Protein AF-A0AAV7VAU1-F1 (afdb_monomer_lite)

pLDDT: mean 79.13, std 16.48, range [38.91, 97.31]

Structure (mmCIF, N/CA/C/O backbone):
data_AF-A0AAV7VAU1-F1
#
_entry.id   AF-A0AAV7VAU1-F1
#
loop_
_atom_site.gr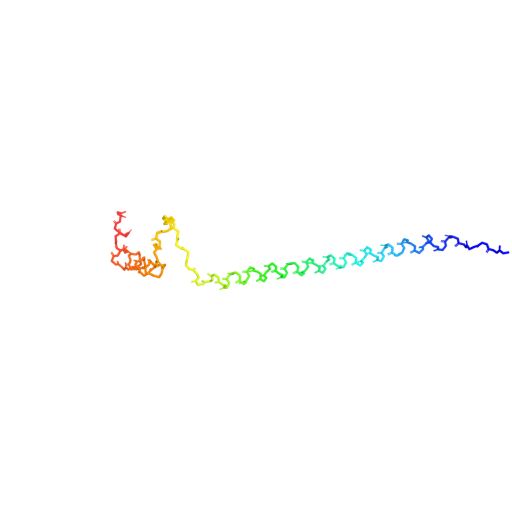oup_PDB
_atom_site.id
_atom_site.type_symbol
_atom_site.label_atom_id
_atom_site.label_alt_id
_atom_site.label_comp_id
_atom_site.label_asym_id
_atom_site.label_entity_id
_atom_site.label_seq_id
_atom_site.pdbx_PDB_ins_code
_atom_site.Cartn_x
_atom_site.Cartn_y
_atom_site.Cartn_z
_atom_site.occupancy
_atom_site.B_iso_or_equiv
_atom_site.auth_seq_id
_atom_site.auth_comp_id
_atom_site.auth_asym_id
_atom_site.auth_atom_id
_atom_site.pdbx_PDB_model_num
ATOM 1 N N . MET A 1 1 ? 28.618 -15.049 -62.953 1.00 44.12 1 MET A N 1
ATOM 2 C CA . MET A 1 1 ? 27.601 -14.858 -61.899 1.00 44.12 1 MET A CA 1
ATOM 3 C C . MET A 1 1 ? 28.353 -14.920 -60.584 1.00 44.12 1 MET A C 1
ATOM 5 O O . MET A 1 1 ? 28.833 -15.991 -60.244 1.00 44.12 1 MET A O 1
ATOM 9 N N . SER A 1 2 ? 28.604 -13.774 -59.953 1.00 49.03 2 SER A N 1
ATOM 10 C CA . SER A 1 2 ? 29.304 -13.726 -58.664 1.00 49.03 2 SER A CA 1
ATOM 11 C C . SER A 1 2 ? 28.339 -14.181 -57.572 1.00 49.03 2 SER A C 1
ATOM 13 O O . SER A 1 2 ? 27.192 -13.737 -57.561 1.00 49.03 2 SER A O 1
ATOM 15 N N . ALA A 1 3 ? 28.775 -15.111 -56.722 1.00 57.75 3 ALA A N 1
ATOM 16 C CA . ALA A 1 3 ? 27.997 -15.567 -55.577 1.00 57.75 3 ALA A CA 1
ATOM 17 C C . ALA A 1 3 ? 27.720 -14.386 -54.626 1.00 57.75 3 ALA A C 1
ATOM 19 O O . ALA A 1 3 ? 28.586 -13.515 -54.506 1.00 57.75 3 ALA A O 1
ATOM 20 N N . PRO A 1 4 ? 26.543 -14.327 -53.976 1.00 56.09 4 PRO A N 1
ATOM 21 C CA . PRO A 1 4 ? 26.310 -13.351 -52.924 1.00 56.09 4 PRO A CA 1
ATOM 22 C C . PRO A 1 4 ? 27.315 -13.597 -51.795 1.00 56.09 4 PRO A C 1
ATOM 24 O O . PRO A 1 4 ? 27.504 -14.725 -51.338 1.00 56.09 4 PRO A O 1
ATOM 27 N N . ASP A 1 5 ? 28.009 -12.528 -51.428 1.00 55.31 5 ASP A N 1
ATOM 28 C CA . ASP A 1 5 ? 29.073 -12.496 -50.438 1.00 55.31 5 ASP A CA 1
ATOM 29 C C . ASP A 1 5 ? 28.468 -12.696 -4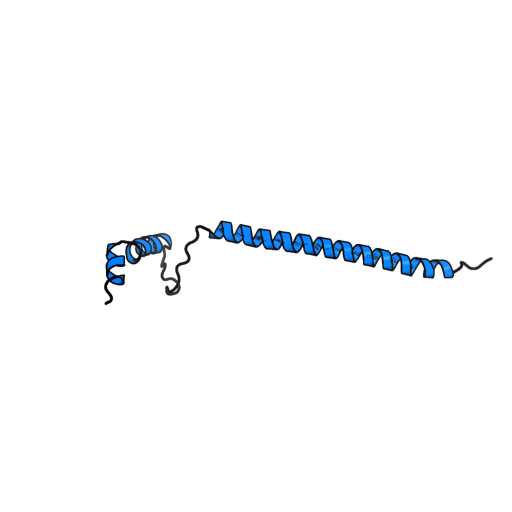9.038 1.00 55.31 5 ASP A C 1
ATOM 31 O O . ASP A 1 5 ? 27.955 -11.760 -48.428 1.00 55.31 5 ASP A O 1
ATOM 35 N N . GLY A 1 6 ? 28.482 -13.940 -48.545 1.00 57.31 6 GLY A N 1
ATOM 36 C CA . GLY A 1 6 ? 27.970 -14.318 -47.216 1.00 57.31 6 GLY A CA 1
ATOM 37 C C . GLY A 1 6 ? 28.696 -13.641 -46.045 1.00 57.31 6 GLY A C 1
ATOM 38 O O . GLY A 1 6 ? 28.268 -13.761 -44.901 1.00 57.31 6 GLY A O 1
ATOM 39 N N . SER A 1 7 ? 29.763 -12.893 -46.331 1.00 55.66 7 SER A N 1
ATOM 40 C CA . SER A 1 7 ? 30.547 -12.130 -45.363 1.00 55.66 7 SER A CA 1
ATOM 41 C C . SER A 1 7 ? 29.779 -10.930 -44.787 1.00 55.66 7 SER A C 1
ATOM 43 O O . SER A 1 7 ? 29.996 -10.567 -43.636 1.00 55.66 7 SER A O 1
ATOM 45 N N . GLN A 1 8 ? 28.848 -10.327 -45.544 1.00 55.84 8 GLN A N 1
ATOM 46 C CA . GLN A 1 8 ? 28.097 -9.150 -45.075 1.00 55.84 8 GLN A CA 1
ATOM 47 C C . GLN A 1 8 ? 27.000 -9.507 -44.059 1.00 55.84 8 GLN A C 1
ATOM 49 O O . GLN A 1 8 ? 26.779 -8.767 -43.102 1.00 55.84 8 GLN A O 1
ATOM 54 N N . GLU A 1 9 ? 26.326 -10.653 -44.212 1.00 55.78 9 GLU A N 1
ATOM 55 C CA . GLU A 1 9 ? 25.285 -11.088 -43.264 1.00 55.78 9 GLU A CA 1
ATOM 56 C C . GLU A 1 9 ? 25.853 -11.434 -41.881 1.00 55.78 9 GLU A C 1
ATOM 58 O O . GLU A 1 9 ? 25.220 -11.141 -40.862 1.00 55.78 9 GLU A O 1
ATOM 63 N N . GLU A 1 10 ? 27.051 -12.023 -41.819 1.00 60.28 10 GLU A N 1
ATOM 64 C CA . GLU A 1 10 ? 27.698 -12.354 -40.546 1.00 60.28 10 GLU A CA 1
ATOM 65 C C . GLU A 1 10 ? 28.243 -11.129 -39.813 1.00 60.28 10 GLU A C 1
ATOM 67 O O . GLU A 1 10 ? 28.240 -11.132 -38.586 1.00 60.28 10 GLU A O 1
ATOM 72 N N . GLU A 1 11 ? 28.658 -10.076 -40.522 1.00 61.03 11 GLU A N 1
ATOM 73 C CA . GLU A 1 11 ? 29.203 -8.857 -39.910 1.00 61.03 11 GLU A CA 1
ATOM 74 C C . GLU A 1 11 ? 28.105 -7.946 -39.331 1.00 61.03 11 GLU A C 1
ATOM 76 O O . GLU A 1 11 ? 28.301 -7.304 -38.300 1.00 61.03 11 GLU A O 1
ATOM 81 N N . HIS A 1 12 ? 26.907 -7.946 -39.925 1.00 66.00 12 HIS A N 1
ATOM 82 C CA . HIS A 1 12 ? 25.761 -7.172 -39.427 1.00 66.00 12 HIS A CA 1
ATOM 83 C C . HIS A 1 12 ? 25.072 -7.806 -38.210 1.00 66.00 12 HIS A C 1
ATOM 85 O O . HIS A 1 12 ? 24.529 -7.105 -37.353 1.00 66.00 12 HIS A O 1
ATOM 91 N N . LYS A 1 13 ? 25.115 -9.135 -38.091 1.00 69.50 13 LYS A N 1
ATOM 92 C CA . LYS A 1 13 ? 24.511 -9.885 -36.983 1.00 69.50 13 LYS A CA 1
ATOM 93 C C . LYS A 1 13 ? 25.048 -9.520 -35.583 1.00 69.50 13 LYS A C 1
ATOM 95 O O . LYS A 1 13 ? 24.224 -9.337 -34.687 1.00 69.50 13 LYS A O 1
ATOM 100 N N . PRO A 1 14 ? 26.368 -9.390 -35.333 1.00 72.38 14 PRO A N 1
ATOM 101 C CA . PRO A 1 14 ? 26.884 -8.977 -34.030 1.00 72.38 14 PRO A CA 1
ATOM 102 C C . PRO A 1 14 ? 26.507 -7.533 -33.692 1.00 72.38 14 PRO A C 1
ATOM 104 O O . PRO A 1 14 ? 26.233 -7.251 -32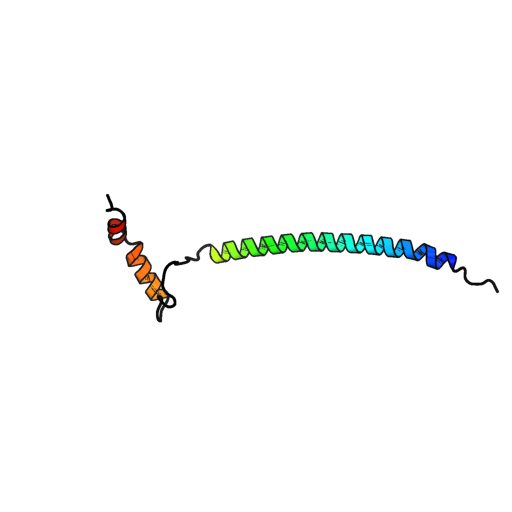.528 1.00 72.38 14 PRO A O 1
ATOM 107 N N . THR A 1 15 ? 26.424 -6.637 -34.681 1.00 79.31 15 THR A N 1
ATOM 108 C CA . THR A 1 15 ? 25.977 -5.251 -34.472 1.00 79.31 15 THR A CA 1
ATOM 109 C C . THR A 1 15 ? 24.513 -5.197 -34.044 1.00 79.31 15 THR A C 1
ATOM 111 O O . THR A 1 15 ? 24.199 -4.548 -33.050 1.00 79.31 15 THR A O 1
ATOM 114 N N . LEU A 1 16 ? 23.637 -5.950 -34.715 1.00 82.00 16 LEU A N 1
ATOM 115 C CA . LEU A 1 16 ? 22.218 -6.045 -34.354 1.00 82.00 16 LEU A CA 1
ATOM 116 C C . LEU A 1 16 ? 22.021 -6.631 -32.950 1.00 82.00 16 LEU A C 1
ATOM 118 O O . LEU A 1 16 ? 21.296 -6.066 -32.137 1.00 82.00 16 LEU A O 1
ATOM 122 N N . LEU A 1 17 ? 22.734 -7.711 -32.618 1.00 85.94 17 LEU A N 1
ATOM 123 C CA . LEU A 1 17 ? 22.695 -8.292 -31.271 1.00 85.94 17 LEU A CA 1
ATOM 124 C C . LEU A 1 17 ? 23.193 -7.304 -30.208 1.00 85.94 17 LEU A C 1
ATOM 126 O O . LEU A 1 17 ? 22.666 -7.254 -29.097 1.00 85.94 17 LEU A O 1
ATOM 130 N N . GLN A 1 18 ? 24.204 -6.498 -30.528 1.00 89.06 18 GLN A N 1
ATOM 131 C CA . GLN A 1 18 ? 24.725 -5.490 -29.612 1.00 89.06 18 GLN A CA 1
ATOM 132 C C . GLN A 1 18 ? 23.724 -4.347 -29.391 1.00 89.06 18 GLN A C 1
ATOM 134 O O . GLN A 1 18 ? 23.558 -3.895 -28.254 1.00 89.06 18 GLN A O 1
ATOM 139 N N . GLU A 1 19 ? 23.016 -3.922 -30.436 1.00 90.38 19 GLU A N 1
ATOM 140 C CA . GLU A 1 19 ? 21.922 -2.950 -30.347 1.00 90.38 19 GLU A CA 1
ATOM 141 C C . GLU A 1 19 ? 20.749 -3.485 -29.515 1.00 90.38 19 GLU A C 1
ATOM 143 O O . GLU A 1 19 ? 20.258 -2.782 -28.627 1.00 90.38 19 GLU A O 1
ATOM 148 N N . GLU A 1 20 ? 20.356 -4.745 -29.716 1.00 93.31 20 GLU A N 1
ATOM 149 C CA . GLU A 1 20 ? 19.314 -5.416 -28.929 1.00 93.31 20 GLU A CA 1
ATOM 150 C C . GLU A 1 20 ? 19.689 -5.517 -27.448 1.00 93.31 20 GLU A C 1
ATOM 152 O O . GLU A 1 20 ? 18.874 -5.212 -26.575 1.00 93.31 20 GLU A O 1
ATOM 157 N N . VAL A 1 21 ? 20.941 -5.866 -27.134 1.00 93.50 21 VAL A N 1
ATOM 158 C CA . VAL A 1 21 ? 21.433 -5.904 -25.747 1.00 93.50 21 VAL A CA 1
ATOM 159 C C . VAL A 1 21 ? 21.381 -4.516 -25.105 1.00 93.50 21 VAL A C 1
ATOM 161 O O . VAL A 1 21 ? 21.023 -4.388 -23.931 1.00 93.50 21 VAL A O 1
ATOM 164 N N . VAL A 1 22 ? 21.719 -3.458 -25.845 1.00 94.25 22 VAL A N 1
ATOM 165 C CA . VAL A 1 22 ? 21.616 -2.078 -25.345 1.00 94.25 22 VAL A CA 1
ATOM 166 C C . VAL A 1 22 ? 20.155 -1.681 -25.131 1.00 94.25 22 VAL A C 1
ATOM 168 O O . VAL A 1 22 ? 19.836 -1.076 -24.103 1.00 94.25 22 VAL A O 1
ATOM 171 N N . ALA A 1 23 ? 19.262 -2.042 -26.051 1.00 93.88 23 ALA A N 1
ATOM 172 C CA . ALA A 1 23 ? 17.830 -1.788 -25.927 1.00 93.88 23 ALA A CA 1
ATOM 173 C C . ALA A 1 23 ? 17.234 -2.506 -24.706 1.00 93.88 23 ALA A C 1
ATOM 175 O O . ALA A 1 23 ? 16.559 -1.868 -23.895 1.00 93.88 23 ALA A O 1
ATOM 176 N N . LEU A 1 24 ? 17.566 -3.784 -24.507 1.00 95.06 24 LEU A N 1
ATOM 177 C CA . LEU A 1 24 ? 17.145 -4.574 -23.348 1.00 95.06 24 LEU A CA 1
ATOM 178 C C . LEU A 1 24 ? 17.647 -3.974 -22.036 1.00 95.06 24 LEU A C 1
ATOM 180 O O . LEU A 1 24 ? 16.878 -3.841 -21.088 1.00 95.06 24 LEU A O 1
ATOM 184 N N . LYS A 1 25 ? 18.910 -3.536 -21.975 1.00 95.50 25 LYS A N 1
ATOM 185 C CA . LYS A 1 25 ? 19.450 -2.860 -20.782 1.00 95.50 25 LYS A CA 1
ATOM 186 C C . LYS A 1 25 ? 18.691 -1.578 -20.453 1.00 95.50 25 LYS A C 1
ATOM 188 O O . LYS A 1 25 ? 18.413 -1.322 -19.284 1.00 95.50 25 LYS A O 1
ATOM 193 N N . ARG A 1 26 ? 18.333 -0.783 -21.466 1.00 95.25 26 ARG A N 1
ATOM 194 C CA . ARG A 1 26 ? 17.525 0.433 -21.275 1.00 95.25 26 ARG A CA 1
ATOM 195 C C . ARG A 1 26 ? 16.121 0.103 -20.781 1.00 95.25 26 ARG A C 1
ATOM 197 O O . ARG A 1 26 ? 15.658 0.738 -19.841 1.00 95.25 26 ARG A O 1
ATOM 204 N N . GLN A 1 27 ? 15.471 -0.898 -21.371 1.00 96.19 27 GLN A N 1
ATOM 205 C CA . GLN A 1 27 ? 14.152 -1.353 -20.929 1.00 96.19 27 GLN A CA 1
ATOM 206 C C . GLN A 1 27 ? 14.188 -1.867 -19.489 1.00 96.19 27 GLN A C 1
ATOM 208 O O . GLN A 1 27 ? 13.330 -1.501 -18.695 1.00 96.19 27 GLN A O 1
ATOM 213 N N . MET A 1 28 ? 15.209 -2.644 -19.126 1.00 96.00 28 MET A N 1
ATOM 214 C CA . MET A 1 28 ? 15.379 -3.159 -17.770 1.00 96.00 28 MET A CA 1
ATOM 215 C C . MET A 1 28 ? 15.616 -2.032 -16.758 1.00 96.00 28 MET A C 1
ATOM 217 O O . MET A 1 28 ? 15.017 -2.039 -15.686 1.00 96.00 28 MET A O 1
ATOM 221 N N . ALA A 1 29 ? 16.428 -1.030 -17.110 1.00 96.38 29 ALA A N 1
ATOM 222 C CA 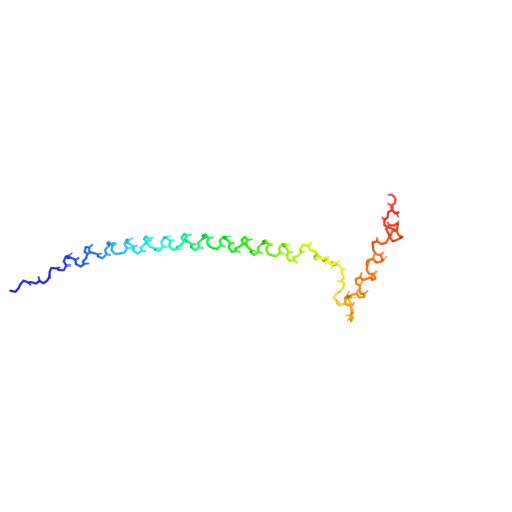. ALA A 1 29 ? 16.620 0.155 -16.277 1.00 96.38 29 ALA A CA 1
ATOM 223 C C . ALA A 1 29 ? 15.309 0.936 -16.093 1.00 96.38 29 ALA A C 1
ATOM 225 O O . ALA A 1 29 ? 14.964 1.299 -14.971 1.00 96.38 29 ALA A O 1
ATOM 226 N N . GLN A 1 30 ? 14.541 1.130 -17.169 1.00 96.69 30 GLN A N 1
ATOM 227 C CA . GLN A 1 30 ? 13.243 1.798 -17.098 1.00 96.69 30 GLN A CA 1
ATOM 228 C C . GLN A 1 30 ? 12.245 1.015 -16.238 1.00 96.69 30 GLN A C 1
ATOM 230 O O . GLN A 1 30 ? 11.564 1.604 -15.404 1.00 96.69 30 GLN A O 1
ATOM 235 N N . MET A 1 31 ? 12.174 -0.308 -16.405 1.00 96.38 31 MET A N 1
ATOM 236 C CA . MET A 1 31 ? 11.329 -1.169 -15.577 1.00 96.38 31 MET A CA 1
ATOM 237 C C . MET A 1 31 ? 11.728 -1.105 -14.104 1.00 96.38 31 MET A C 1
ATOM 239 O O . MET A 1 31 ? 10.852 -1.051 -13.251 1.00 96.38 31 MET A O 1
ATOM 243 N N . SER A 1 32 ? 13.028 -1.072 -13.801 1.00 96.88 32 SER A N 1
ATOM 244 C CA . SER A 1 32 ? 13.512 -0.948 -12.425 1.00 96.88 32 SER A CA 1
ATOM 245 C C . SER A 1 32 ? 13.064 0.362 -11.777 1.00 96.88 32 SER A C 1
ATOM 247 O O . SER A 1 32 ? 12.653 0.348 -10.621 1.00 96.88 32 SER A O 1
ATOM 249 N N . ILE A 1 33 ? 13.116 1.476 -12.515 1.00 97.31 33 ILE A N 1
ATOM 250 C CA . ILE A 1 33 ? 12.649 2.782 -12.028 1.00 97.31 33 ILE A CA 1
ATOM 251 C C . ILE A 1 33 ? 11.148 2.718 -11.742 1.00 97.31 33 ILE A C 1
ATOM 253 O O . ILE A 1 33 ? 10.723 2.991 -10.623 1.00 97.31 33 ILE A O 1
ATOM 257 N N . VAL A 1 34 ? 10.359 2.265 -12.718 1.00 97.19 34 VAL A N 1
ATOM 258 C CA . VAL A 1 34 ? 8.898 2.174 -12.585 1.00 97.19 34 VAL A CA 1
ATOM 259 C C . VAL A 1 34 ? 8.493 1.245 -11.436 1.00 97.19 34 VAL A C 1
ATOM 261 O O . VAL A 1 34 ? 7.570 1.568 -10.695 1.00 97.19 34 VAL A O 1
ATOM 264 N N . SER A 1 35 ? 9.196 0.123 -11.243 1.00 96.81 35 SER A N 1
ATOM 265 C CA . SER A 1 35 ? 8.961 -0.787 -10.113 1.00 96.81 35 SER A CA 1
ATOM 266 C C . SER A 1 35 ? 9.154 -0.074 -8.778 1.00 96.81 35 SER A C 1
ATOM 268 O O . SER A 1 35 ? 8.275 -0.138 -7.925 1.00 96.81 35 SER A O 1
ATOM 270 N N . SER A 1 36 ? 10.259 0.661 -8.621 1.00 96.44 36 SER A N 1
ATOM 271 C CA . SER A 1 36 ? 10.538 1.388 -7.377 1.00 96.44 36 SER A CA 1
ATOM 272 C C . SER A 1 36 ? 9.535 2.516 -7.105 1.00 96.44 36 SER A C 1
ATOM 274 O O . SER A 1 36 ? 9.138 2.736 -5.963 1.00 96.44 36 SER A O 1
ATOM 276 N N . GLU A 1 37 ? 9.070 3.204 -8.150 1.00 96.81 37 GLU A N 1
ATOM 277 C CA . GLU A 1 37 ? 8.045 4.244 -8.027 1.00 96.81 37 GLU A CA 1
ATOM 278 C C . GLU A 1 37 ? 6.690 3.659 -7.610 1.00 96.81 37 GLU A C 1
ATOM 280 O O . GLU A 1 37 ? 5.996 4.245 -6.778 1.00 96.81 37 GLU A O 1
ATOM 285 N N . LEU A 1 38 ? 6.321 2.499 -8.162 1.00 96.44 38 LEU A N 1
ATOM 286 C CA . LEU A 1 38 ? 5.103 1.775 -7.800 1.00 96.44 38 LEU A CA 1
ATOM 287 C C . LEU A 1 38 ? 5.148 1.270 -6.358 1.00 96.44 38 LEU A C 1
ATOM 289 O O . LEU A 1 38 ? 4.164 1.429 -5.641 1.00 96.44 38 LEU A O 1
ATOM 293 N N . GLU A 1 39 ? 6.271 0.699 -5.924 1.00 96.88 39 GLU A N 1
ATOM 294 C CA . GLU A 1 39 ? 6.470 0.251 -4.540 1.00 96.88 39 GLU A CA 1
ATOM 295 C C . GLU A 1 39 ? 6.283 1.409 -3.557 1.00 96.88 39 GLU A C 1
ATOM 297 O O . GLU A 1 39 ? 5.464 1.317 -2.642 1.00 96.88 39 GLU A O 1
ATOM 302 N N . HIS A 1 40 ? 6.938 2.543 -3.813 1.00 95.56 40 HIS A N 1
ATOM 303 C CA . HIS A 1 40 ? 6.775 3.745 -2.998 1.00 95.56 40 HIS A CA 1
ATOM 304 C C . HIS A 1 40 ? 5.319 4.241 -2.976 1.00 95.56 40 HIS A C 1
ATOM 306 O O . HIS A 1 40 ? 4.803 4.647 -1.935 1.00 95.56 40 HIS A O 1
ATOM 312 N N . TRP A 1 41 ? 4.627 4.209 -4.118 1.00 95.44 41 TRP A N 1
ATOM 313 C CA . TRP A 1 41 ? 3.214 4.590 -4.195 1.00 95.44 41 TRP A CA 1
ATOM 314 C C . TRP A 1 41 ? 2.305 3.673 -3.381 1.00 95.44 41 TRP A C 1
ATOM 316 O O . TRP A 1 41 ? 1.363 4.155 -2.746 1.00 95.44 41 TRP A O 1
ATOM 326 N N . VAL A 1 42 ? 2.566 2.366 -3.403 1.00 94.62 42 VAL A N 1
ATOM 327 C CA . VAL A 1 42 ? 1.826 1.388 -2.601 1.00 94.62 42 VAL A CA 1
ATOM 328 C C . VAL A 1 42 ? 2.036 1.676 -1.120 1.00 94.62 42 VAL A C 1
ATOM 330 O O . VAL A 1 42 ? 1.051 1.793 -0.395 1.00 94.62 42 VAL A O 1
ATOM 333 N N . GLU A 1 43 ? 3.277 1.871 -0.682 1.00 92.81 43 GLU A N 1
ATOM 334 C CA . GLU A 1 43 ? 3.590 2.182 0.716 1.00 92.81 43 GLU A CA 1
ATOM 335 C C . GLU A 1 43 ? 2.929 3.486 1.191 1.00 92.81 43 GLU A C 1
ATOM 337 O O . GLU A 1 43 ? 2.280 3.492 2.240 1.00 92.81 43 GLU A O 1
ATOM 342 N N . ASP A 1 44 ? 3.014 4.571 0.410 1.00 92.50 44 ASP A N 1
ATOM 343 C CA . ASP A 1 44 ? 2.353 5.844 0.741 1.00 92.50 44 ASP A CA 1
ATOM 344 C C . ASP A 1 44 ? 0.830 5.680 0.816 1.00 92.50 44 ASP A C 1
ATOM 346 O O . ASP A 1 44 ? 0.182 6.132 1.763 1.00 92.50 44 ASP A O 1
ATOM 350 N N . THR A 1 45 ? 0.242 4.987 -0.161 1.00 89.19 45 THR A N 1
ATOM 351 C CA . THR A 1 45 ? -1.212 4.800 -0.230 1.00 89.19 45 THR A CA 1
ATOM 352 C C . THR A 1 45 ? -1.712 3.925 0.913 1.00 89.19 45 THR A C 1
ATOM 354 O O . THR A 1 45 ? -2.718 4.261 1.542 1.00 89.19 45 THR A O 1
ATOM 357 N N . GLU A 1 46 ? -1.017 2.832 1.227 1.00 89.31 46 GLU A N 1
ATOM 358 C CA . GLU A 1 46 ? -1.338 1.994 2.382 1.00 89.31 46 GLU A CA 1
ATOM 359 C C . GLU A 1 46 ? -1.193 2.777 3.687 1.00 89.31 46 GLU A C 1
ATOM 361 O O . GLU A 1 46 ? -2.088 2.721 4.534 1.00 89.31 46 GLU A O 1
ATOM 366 N N . GLY A 1 47 ? -0.111 3.546 3.835 1.00 86.31 47 GLY A N 1
ATOM 367 C CA . GLY A 1 47 ? 0.131 4.384 5.005 1.00 86.31 47 GLY A CA 1
ATOM 368 C C . GLY A 1 47 ? -0.985 5.404 5.213 1.00 86.31 47 GLY A C 1
ATOM 369 O O . GLY A 1 47 ? -1.543 5.506 6.306 1.00 86.31 47 GLY A O 1
ATOM 370 N N . ARG A 1 48 ? -1.387 6.107 4.152 1.00 84.31 48 ARG A N 1
ATOM 371 C CA . ARG A 1 48 ? -2.473 7.098 4.191 1.00 84.31 48 ARG A CA 1
ATOM 372 C C . ARG A 1 48 ? -3.839 6.463 4.408 1.00 84.31 48 ARG A C 1
ATOM 374 O O . ARG A 1 48 ? -4.638 7.000 5.168 1.00 84.31 48 ARG A O 1
ATOM 381 N N . SER A 1 49 ? -4.104 5.318 3.781 1.00 83.12 49 SER A N 1
ATOM 382 C CA . SER A 1 49 ? -5.363 4.593 3.956 1.00 83.12 49 SER A CA 1
ATOM 383 C C . SER A 1 49 ? -5.515 4.036 5.369 1.00 83.12 49 SER A C 1
ATOM 385 O O . SER A 1 49 ? -6.638 3.954 5.859 1.00 83.12 49 SER A O 1
ATOM 387 N N . ARG A 1 50 ? -4.418 3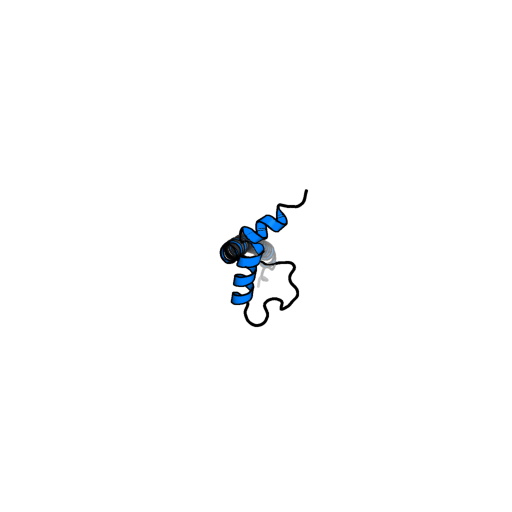.620 6.009 1.00 84.25 50 ARG A N 1
ATOM 388 C CA . ARG A 1 50 ? -4.425 3.051 7.364 1.00 84.25 50 ARG A CA 1
ATOM 389 C C . ARG A 1 50 ? -4.167 4.091 8.453 1.00 84.25 50 ARG A C 1
ATOM 391 O O . ARG A 1 50 ? -4.266 3.746 9.624 1.00 84.25 50 ARG A O 1
ATOM 398 N N . HIS A 1 51 ? -3.880 5.344 8.094 1.00 81.25 51 HIS A N 1
ATOM 399 C CA . HIS A 1 51 ? -3.479 6.401 9.028 1.00 81.25 51 HIS A CA 1
ATOM 400 C C . HIS A 1 51 ? -4.459 6.604 10.193 1.00 81.25 51 HIS A C 1
ATOM 402 O O . HIS A 1 51 ? -4.039 6.881 11.312 1.00 81.25 51 HIS A O 1
ATOM 408 N N . SER A 1 52 ? -5.758 6.451 9.939 1.00 78.12 52 SER A N 1
ATOM 409 C CA . SER A 1 52 ? -6.811 6.607 10.950 1.00 78.12 52 SER A CA 1
ATOM 410 C C . SER A 1 52 ? -7.424 5.279 11.396 1.00 78.12 52 SER A C 1
ATOM 412 O O . SER A 1 52 ? -8.409 5.278 12.132 1.00 78.12 52 SER A O 1
ATOM 414 N N . ASN A 1 53 ? -6.864 4.147 10.964 1.00 82.75 53 ASN A N 1
ATOM 415 C CA . ASN A 1 53 ? -7.369 2.838 11.349 1.00 82.75 53 ASN A CA 1
ATOM 416 C C . ASN A 1 53 ? -6.844 2.473 12.738 1.00 82.75 53 ASN A C 1
ATOM 418 O O . ASN A 1 53 ? -5.646 2.545 13.006 1.00 82.75 53 ASN A O 1
ATOM 422 N N . ILE A 1 54 ? -7.743 2.015 13.604 1.00 78.12 54 ILE A N 1
ATOM 423 C CA . ILE A 1 54 ? -7.394 1.445 14.905 1.00 78.12 54 ILE A CA 1
ATOM 424 C C . ILE A 1 54 ? -7.449 -0.074 14.770 1.00 78.12 54 ILE A C 1
ATOM 426 O O . ILE A 1 54 ? -8.452 -0.631 14.330 1.00 78.12 54 ILE A O 1
ATOM 430 N N . CYS A 1 55 ? -6.360 -0.744 15.140 1.00 78.62 55 CYS A N 1
ATOM 431 C CA . CYS A 1 55 ? -6.297 -2.199 15.185 1.00 78.62 55 CYS A CA 1
ATOM 432 C C . CYS A 1 55 ? -6.397 -2.657 16.642 1.00 78.62 55 CYS A C 1
ATOM 434 O O . CYS A 1 55 ? -5.503 -2.383 17.443 1.00 78.62 55 CYS A O 1
ATOM 436 N N . VAL A 1 56 ? -7.486 -3.344 16.985 1.00 80.75 56 VAL A N 1
ATOM 437 C CA . VAL A 1 56 ? -7.703 -3.891 18.329 1.00 80.75 56 VAL A CA 1
ATOM 438 C C . VAL A 1 56 ? -7.166 -5.325 18.362 1.00 80.75 56 VAL A C 1
ATOM 440 O O . VAL A 1 56 ? -7.677 -6.208 17.678 1.00 80.75 56 VAL A O 1
ATOM 443 N N . LEU A 1 57 ? -6.110 -5.560 19.144 1.00 83.75 57 LEU A N 1
ATOM 444 C CA . LEU A 1 57 ? -5.454 -6.867 19.277 1.00 83.75 57 LEU A CA 1
ATOM 445 C C . LEU A 1 57 ? -5.796 -7.529 20.620 1.00 83.75 57 LEU A C 1
ATOM 447 O O . LEU A 1 57 ? -6.143 -6.857 21.585 1.00 83.75 57 LEU A O 1
ATOM 451 N N . GLY A 1 58 ? -5.665 -8.858 20.693 1.00 84.38 58 GLY A N 1
ATOM 452 C CA . GLY A 1 58 ? -5.829 -9.617 21.943 1.00 84.38 58 GLY A CA 1
ATOM 453 C C . GLY A 1 58 ? -7.259 -10.060 22.266 1.00 84.38 58 GLY A C 1
ATOM 454 O O . GLY A 1 58 ? -7.483 -10.665 23.311 1.00 84.38 58 GLY A O 1
ATOM 455 N N . TYR A 1 59 ? -8.213 -9.821 21.367 1.00 82.69 59 TYR A N 1
ATOM 456 C CA . TYR A 1 59 ? -9.587 -10.290 21.517 1.00 82.69 59 TYR A CA 1
ATOM 457 C C . TYR A 1 59 ? -9.800 -11.652 20.838 1.00 82.69 59 TYR A C 1
ATOM 459 O O . TYR A 1 59 ? -9.187 -11.931 19.801 1.00 82.69 59 TYR A O 1
ATOM 467 N N . PRO A 1 60 ? -10.668 -12.520 21.393 1.00 86.25 60 PRO A N 1
ATOM 468 C CA . PRO A 1 60 ? -11.086 -13.744 20.721 1.00 86.25 60 PRO A CA 1
ATOM 469 C C . PRO A 1 60 ? -11.671 -13.464 19.333 1.00 86.25 60 PRO A C 1
ATOM 471 O O . PRO A 1 60 ? -12.268 -12.415 19.089 1.00 86.25 60 PRO A O 1
ATOM 474 N N . LYS A 1 61 ? -11.560 -14.437 18.421 1.00 82.56 61 LYS A N 1
ATOM 475 C CA . LYS A 1 61 ? -12.254 -14.354 17.128 1.00 82.56 61 LYS A CA 1
ATOM 476 C C . LYS A 1 61 ? -13.754 -14.165 17.372 1.00 82.56 61 LYS A C 1
ATOM 478 O O . LYS A 1 61 ? -14.319 -14.893 18.181 1.00 82.56 61 LYS A O 1
ATOM 483 N N . GLN A 1 62 ? -14.371 -13.228 16.647 1.00 83.75 62 GLN A N 1
ATOM 484 C CA . GLN A 1 62 ? -15.795 -12.870 16.770 1.00 83.75 62 GLN A CA 1
ATOM 485 C C . GLN A 1 62 ? -16.185 -12.219 18.110 1.00 83.75 62 GLN A C 1
ATOM 487 O O . GLN A 1 62 ? -17.368 -12.171 18.436 1.00 83.75 62 GLN A O 1
ATOM 492 N N . ALA A 1 63 ? -15.230 -11.673 18.875 1.00 83.38 63 ALA A N 1
ATOM 493 C CA . ALA A 1 63 ? -15.543 -10.890 20.078 1.00 83.38 63 ALA A CA 1
ATOM 494 C C . ALA A 1 63 ? -16.438 -9.668 19.792 1.00 83.38 63 ALA A C 1
ATOM 496 O O . ALA A 1 63 ? -17.155 -9.212 20.676 1.00 83.38 63 ALA A O 1
ATOM 497 N N . GLU A 1 64 ? -16.421 -9.183 18.550 1.00 83.62 64 GLU A N 1
ATOM 498 C CA . GLU A 1 64 ? -17.277 -8.108 18.041 1.00 83.62 64 GLU A CA 1
ATOM 499 C C . GLU A 1 64 ? -18.772 -8.486 18.016 1.00 83.62 64 GLU A C 1
ATOM 501 O O . GLU A 1 64 ? -19.639 -7.615 17.988 1.00 83.62 64 GLU A O 1
ATOM 506 N N . GLY A 1 65 ? -19.093 -9.785 18.047 1.00 86.69 65 GLY A N 1
ATOM 507 C CA . GLY A 1 65 ? -20.464 -10.275 17.955 1.00 86.69 65 GLY A CA 1
ATOM 508 C C . GLY A 1 65 ? -21.115 -9.907 16.621 1.00 86.69 65 GLY A C 1
ATOM 509 O O . GLY A 1 65 ? -20.534 -10.107 15.556 1.00 86.69 65 GLY A O 1
ATOM 510 N N . GLU A 1 66 ? -22.342 -9.393 16.681 1.00 90.31 66 GLU A N 1
ATOM 511 C CA . GLU A 1 66 ? -23.123 -9.010 15.497 1.00 90.31 66 GLU A CA 1
ATOM 512 C C . GLU A 1 66 ? -22.849 -7.568 15.030 1.00 90.31 66 GLU A C 1
ATOM 514 O O . GLU A 1 66 ? -23.226 -7.211 13.915 1.00 90.31 66 GLU A O 1
ATOM 519 N N . SER A 1 67 ? -22.199 -6.738 15.860 1.00 91.06 67 SER A N 1
ATOM 520 C CA . SER A 1 67 ? -21.991 -5.309 15.595 1.00 91.06 67 SER A CA 1
ATOM 521 C C . SER A 1 67 ? -20.614 -4.835 16.062 1.00 91.06 67 SER A C 1
ATOM 523 O O . SER A 1 67 ? -20.381 -4.604 17.252 1.00 91.06 67 SER A O 1
ATOM 525 N N . ALA A 1 68 ? -19.718 -4.613 15.097 1.00 87.12 68 ALA A N 1
ATOM 526 C CA . ALA A 1 68 ? -18.392 -4.047 15.340 1.00 87.12 68 ALA A CA 1
ATOM 527 C C . ALA A 1 68 ? -18.453 -2.630 15.940 1.00 87.12 68 ALA A C 1
ATOM 529 O O . ALA A 1 68 ? -17.631 -2.280 16.783 1.00 87.12 68 ALA A O 1
ATOM 530 N N . GLU A 1 69 ? -19.449 -1.826 15.552 1.00 88.19 69 GLU A N 1
ATOM 531 C CA . GLU A 1 69 ? -19.649 -0.469 16.075 1.00 88.19 69 GLU A CA 1
ATOM 532 C C . GLU A 1 69 ? -19.967 -0.505 17.572 1.00 88.19 69 GLU A C 1
ATOM 534 O O . GLU A 1 69 ? -19.268 0.109 18.374 1.00 88.19 69 GLU A O 1
ATOM 539 N N . THR A 1 70 ? -20.939 -1.329 17.969 1.00 89.25 70 THR A N 1
ATOM 540 C CA . THR A 1 70 ? -21.324 -1.494 19.378 1.00 89.25 70 THR A CA 1
ATOM 541 C C . THR A 1 70 ? -20.186 -2.086 20.210 1.00 89.25 70 THR A C 1
ATOM 543 O O . THR A 1 70 ? -20.005 -1.724 21.374 1.00 89.25 70 THR A O 1
ATOM 546 N N . PHE A 1 71 ? -19.390 -2.991 19.635 1.00 88.88 71 PHE A N 1
ATOM 547 C CA . PHE A 1 71 ? -18.179 -3.490 20.282 1.00 88.88 71 PHE A CA 1
ATOM 548 C C . PHE A 1 71 ? -17.168 -2.364 20.536 1.00 88.88 71 PHE A C 1
ATOM 550 O O . PHE A 1 71 ? -16.690 -2.227 21.663 1.00 88.88 71 PHE A O 1
ATOM 557 N N . LEU A 1 72 ? -16.875 -1.538 19.528 1.00 87.31 72 LEU A N 1
ATOM 558 C CA . LEU A 1 72 ? -15.919 -0.435 19.642 1.00 87.31 72 LEU A CA 1
ATOM 559 C C . LEU A 1 72 ? -16.388 0.648 20.619 1.00 87.31 72 LEU A C 1
ATOM 561 O O . LEU A 1 72 ? -15.582 1.115 21.419 1.00 87.31 72 LEU A O 1
ATOM 565 N N . GLU A 1 73 ? -17.670 1.015 20.615 1.00 87.00 73 GLU A N 1
ATOM 566 C CA . GLU A 1 73 ? -18.236 1.975 21.574 1.00 87.00 73 GLU A CA 1
ATOM 567 C C . GLU A 1 73 ? -18.039 1.508 23.020 1.00 87.00 73 GLU A C 1
ATOM 569 O O . GLU A 1 73 ? -17.526 2.249 23.862 1.00 87.00 73 GLU A O 1
ATOM 574 N N . ASN A 1 74 ? -18.376 0.247 23.299 1.00 85.94 74 ASN A N 1
ATOM 575 C CA . ASN A 1 74 ? -18.184 -0.345 24.620 1.00 85.94 74 ASN A CA 1
ATOM 576 C C . ASN A 1 74 ? -16.700 -0.464 24.983 1.00 85.94 74 ASN A C 1
ATOM 578 O O . ASN A 1 74 ? -16.325 -0.212 26.128 1.00 85.94 74 ASN A O 1
ATOM 582 N N . TRP A 1 75 ? -15.854 -0.829 24.017 1.00 85.94 75 TRP A N 1
ATOM 583 C CA . TRP A 1 75 ? -14.410 -0.931 24.205 1.00 85.94 75 TRP A CA 1
ATOM 584 C C . TRP A 1 75 ? -13.792 0.419 24.587 1.00 85.94 75 TRP A C 1
ATOM 586 O O . TRP A 1 75 ? -13.068 0.494 25.580 1.00 85.94 75 TRP A O 1
ATOM 596 N N . ILE A 1 76 ? -14.135 1.497 23.873 1.00 84.56 76 ILE A N 1
ATOM 597 C CA . ILE A 1 76 ? -13.671 2.859 24.179 1.00 84.56 76 ILE A CA 1
ATOM 598 C C . ILE A 1 76 ? -14.104 3.260 25.592 1.00 84.56 76 ILE A C 1
ATOM 600 O O . ILE A 1 76 ? -13.288 3.737 26.381 1.00 84.56 76 ILE A O 1
ATOM 604 N N . LEU A 1 77 ? -15.373 3.045 25.942 1.00 83.31 77 LEU A N 1
ATOM 605 C CA . LEU A 1 77 ? -15.891 3.402 27.264 1.00 83.31 77 LEU A CA 1
ATOM 606 C C . LEU A 1 77 ? -15.228 2.606 28.396 1.00 83.31 77 LEU A C 1
ATOM 608 O O . LEU A 1 77 ? -15.036 3.145 29.484 1.00 83.31 77 LEU A O 1
ATOM 612 N N . LYS A 1 78 ? -14.873 1.343 28.155 1.00 79.69 78 LYS A N 1
ATOM 613 C CA . LYS A 1 78 ? -14.271 0.466 29.165 1.00 79.69 78 LYS A CA 1
ATOM 614 C C . LYS A 1 78 ? -12.778 0.723 29.362 1.00 79.69 78 LYS A C 1
ATOM 616 O O . LYS A 1 78 ? -12.323 0.772 30.498 1.00 79.69 78 LYS A O 1
ATOM 621 N N . GLU A 1 79 ? -12.029 0.885 28.275 1.00 77.00 79 GLU A N 1
ATOM 622 C CA . GLU A 1 79 ? -10.561 0.901 28.308 1.00 77.00 79 GLU A CA 1
ATOM 623 C C . GLU A 1 79 ? -9.967 2.322 28.266 1.00 77.00 79 GLU A C 1
ATOM 625 O O . GLU A 1 79 ? -8.863 2.540 28.759 1.00 77.00 79 GLU A O 1
ATOM 630 N N . LEU A 1 80 ? -10.678 3.310 27.701 1.00 70.94 80 LEU A N 1
ATOM 631 C CA . LEU A 1 80 ? -10.172 4.683 27.519 1.00 70.94 80 LEU A CA 1
ATOM 632 C C . LEU A 1 80 ? -10.855 5.725 28.421 1.00 70.94 80 LEU A C 1
ATOM 634 O O . LEU A 1 80 ? -10.411 6.874 28.474 1.00 70.94 80 LEU A O 1
ATOM 638 N N . CYS A 1 81 ? -11.916 5.364 29.148 1.00 65.81 81 CYS A N 1
ATOM 639 C CA . CYS A 1 81 ? -12.563 6.279 30.088 1.00 65.81 81 CYS A CA 1
ATOM 640 C C . CYS A 1 81 ? -11.729 6.404 31.386 1.00 65.81 81 CYS A C 1
ATOM 642 O O . CYS A 1 81 ? -11.272 5.384 31.910 1.00 65.81 81 CYS A O 1
ATOM 644 N N . PRO A 1 82 ? -11.550 7.609 31.971 1.00 58.03 82 PRO A N 1
ATOM 645 C CA . PRO A 1 82 ? -10.655 7.836 33.118 1.00 58.03 82 PRO A CA 1
ATOM 646 C C . PRO A 1 82 ? -10.967 7.005 34.368 1.00 58.03 82 PRO A C 1
ATOM 648 O O . PRO A 1 82 ? -10.098 6.825 35.213 1.00 58.03 82 PRO A O 1
ATOM 651 N N . GLN A 1 83 ? -12.194 6.497 34.499 1.00 58.09 83 GLN A N 1
ATOM 652 C CA . GLN A 1 83 ? -12.574 5.612 35.601 1.00 58.09 83 GLN A CA 1
ATOM 653 C C . GLN A 1 83 ? -11.993 4.196 35.445 1.00 58.09 83 GLN A C 1
ATOM 655 O O . GLN A 1 83 ? -11.617 3.615 36.451 1.00 58.09 83 GLN A O 1
ATOM 660 N N . GLY A 1 84 ? -11.823 3.681 34.218 1.00 51.78 84 GLY A N 1
ATOM 661 C CA . GLY A 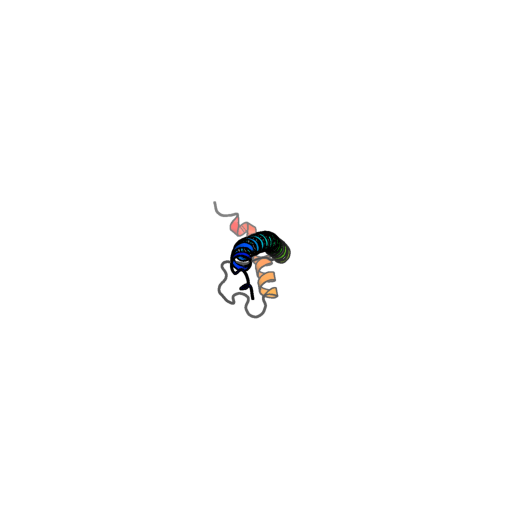1 84 ? -11.113 2.417 33.955 1.00 51.78 84 GLY A CA 1
ATOM 662 C C . GLY A 1 84 ? -9.587 2.575 33.889 1.00 51.78 84 GLY A C 1
ATOM 663 O O . GLY A 1 84 ? -8.843 1.651 34.199 1.00 51.78 84 GLY A O 1
ATOM 664 N N . LEU A 1 85 ? -9.102 3.777 33.560 1.00 50.91 85 LEU A N 1
ATOM 665 C CA . LEU A 1 85 ? -7.668 4.107 33.542 1.00 50.91 85 LEU A CA 1
ATOM 666 C C . LEU A 1 85 ? -7.073 4.226 34.963 1.00 50.91 85 LEU A C 1
ATOM 668 O O . LEU A 1 85 ? -5.884 3.977 35.158 1.00 50.91 85 LEU A O 1
ATOM 672 N N . LEU A 1 86 ? -7.900 4.553 35.965 1.00 51.78 86 LEU A N 1
ATOM 673 C CA . LEU A 1 86 ? -7.522 4.519 37.384 1.00 51.78 86 LEU A CA 1
ATOM 674 C C . LEU A 1 86 ? -7.300 3.089 37.902 1.00 51.78 86 LEU A C 1
ATOM 676 O O . LEU A 1 86 ? -6.407 2.893 38.721 1.00 51.78 86 LEU A O 1
ATOM 680 N N . ASP A 1 87 ? -8.017 2.092 37.378 1.00 53.16 87 ASP A N 1
ATOM 681 C CA . ASP A 1 87 ? -7.826 0.688 37.774 1.00 53.16 87 ASP A CA 1
ATOM 682 C C . ASP A 1 87 ? -6.497 0.105 37.251 1.00 53.16 87 ASP A C 1
ATOM 684 O O . ASP A 1 87 ? -5.956 -0.827 37.841 1.00 53.16 87 ASP A O 1
ATOM 688 N N . PHE A 1 88 ? -5.921 0.684 36.188 1.00 49.88 88 PHE A N 1
ATOM 689 C CA . PHE A 1 88 ? -4.595 0.315 35.666 1.00 49.88 88 PHE A CA 1
ATOM 690 C C . PHE A 1 88 ? -3.429 1.110 36.276 1.00 49.88 88 PHE A C 1
ATOM 692 O O . PHE A 1 88 ? -2.285 0.667 36.189 1.00 49.88 88 PHE A O 1
ATOM 699 N N . LEU A 1 89 ? -3.693 2.271 36.885 1.00 47.78 89 LEU A N 1
ATOM 700 C CA . LEU A 1 89 ? -2.675 3.119 37.524 1.00 47.78 89 LEU A CA 1
ATOM 701 C C . LEU A 1 89 ? -2.538 2.882 39.037 1.00 47.78 89 LEU A C 1
ATOM 703 O O . LEU A 1 89 ? -1.637 3.447 39.654 1.00 47.78 89 LEU A O 1
ATOM 707 N N . VAL A 1 90 ? -3.385 2.036 39.634 1.00 49.44 90 VAL A N 1
ATOM 708 C CA . VAL A 1 90 ? -3.227 1.546 41.013 1.00 49.44 90 VAL A CA 1
ATOM 709 C C . VAL A 1 90 ? -2.708 0.107 40.982 1.00 49.44 90 VAL A C 1
ATOM 711 O O . VAL A 1 90 ? -3.407 -0.843 41.319 1.00 49.44 90 VAL A O 1
ATOM 714 N N . VAL A 1 91 ? -1.452 -0.053 40.573 1.00 44.19 91 VAL A N 1
ATOM 715 C CA . VAL A 1 91 ? -0.624 -1.201 40.956 1.00 44.19 91 VAL A CA 1
ATOM 716 C C . VAL A 1 91 ? 0.713 -0.629 41.424 1.00 44.19 91 VAL A C 1
ATOM 718 O O . VAL A 1 91 ? 1.475 -0.124 40.607 1.00 44.19 91 VAL A O 1
ATOM 721 N N . GLU A 1 92 ? 0.861 -0.646 42.753 1.00 38.91 92 GLU A N 1
ATOM 722 C CA . GLU A 1 92 ? 2.028 -0.419 43.637 1.00 38.91 92 GLU A CA 1
ATOM 723 C C . GLU A 1 92 ? 3.282 0.301 43.108 1.00 38.91 92 GLU A C 1
ATOM 725 O O . GLU A 1 92 ? 3.994 -0.236 42.231 1.00 38.91 92 GLU A O 1
#

Secondary structure (DSSP, 8-state):
-PPP-THHHHHHHHHHHHHHHHHHHHHHHHHHHHHHHHHHHHHHHHHHHHTT-----SPPTTTTTT-HHHHHHHHHHHHTSHHHHHHHH---

Foldseek 3Di:
DDDPDPVVVVVVVVVVVVVVVVVVVVVVVVVVVVVVVVVVVVVVVVCVVCVPPDDDPDDDVCPCPPHVPVVVVVVCCQCVPVVNVVVVVPDD

Organism: Pleurodeles waltl (NCBI:txid8319)

Sequence (92 aa):
MSAPDGSQEEEHKPTLLQEEVVALKRQMAQMSIVSSELEHWVEDTEGRSRHSNICVLGYPKQAEGESAETFLENWILKELCPQGLLDFLVVE

Radius of gyration: 32.81 Å; chains: 1; bounding box: 54×23×106 Å